Protein AF-A0A8D8B3T4-F1 (afdb_monomer_lite)

Foldseek 3Di:
DDDDDDDPVDDDPLVPDPPNDVCPDPVNVVVVVVVVVCVVVVPPPDDDALVRLVVQLVVDPDPVSNVVSLVVLLVVLVVLVVDPDRPCLLRSLVNLVVC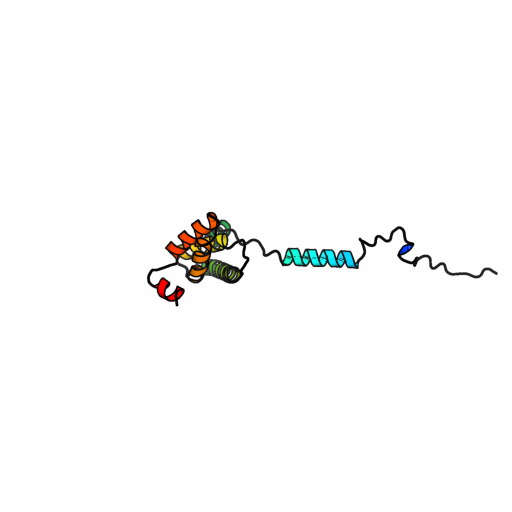VVVVDDRLVCLVSLCVLCVDPDPSSVVSSVVSCVRRDDPVCVVVVVD

Secondary structure (DSSP, 8-state):
--------TT---GGG-TT--GGG-HHHHHHHHHHHHHHHHHSPPPP--HHHHHHHHHH-SSHHHHHHHHHHHHHHHHHHHT-TT-TTHHHHHHHHHHHHHTT---GGGHHHHHHHHHSSSHHHHHHHHHHHHHH--TTTHHHH--

InterPro domains:
  IPR002553 Clathrin/coatomer adaptor, adaptin-like, N-terminal [PF01602] (66-145)
  IPR011989 Armadillo-like helical [G3DSA:1.25.10.10] (33-146)
  IPR016024 Armadillo-type fold [SSF48371] (50-142)
  IPR050840 Adaptor Complexes Large Subunit [PTHR22780] (51-146)

Radius of gyration: 28.3 Å; chains: 1; bounding box: 46×102×41 Å

Structure (mmCIF, N/CA/C/O backbone):
data_AF-A0A8D8B3T4-F1
#
_entry.id   AF-A0A8D8B3T4-F1
#
loop_
_atom_site.group_PDB
_atom_site.id
_atom_site.type_symbol
_atom_site.label_atom_id
_atom_site.label_alt_id
_atom_site.label_comp_id
_atom_site.label_asym_id
_atom_site.label_entity_id
_atom_site.label_seq_id
_atom_site.pdbx_PDB_ins_code
_atom_site.Cartn_x
_atom_site.Cartn_y
_atom_site.Cartn_z
_atom_site.occupancy
_atom_site.B_iso_or_equiv
_atom_site.auth_seq_id
_atom_site.auth_comp_id
_atom_site.auth_asym_id
_atom_site.auth_atom_id
_atom_site.pdbx_PDB_model_num
ATOM 1 N N . MET A 1 1 ? 30.895 82.781 -5.029 1.00 38.41 1 MET A N 1
ATOM 2 C CA . MET A 1 1 ? 29.544 82.211 -5.213 1.00 38.41 1 MET A CA 1
ATOM 3 C C . MET A 1 1 ? 29.731 80.740 -5.565 1.00 38.41 1 MET A C 1
ATOM 5 O O . MET A 1 1 ? 30.117 80.453 -6.688 1.00 38.41 1 MET A O 1
ATOM 9 N N . TYR A 1 2 ? 29.622 79.828 -4.596 1.00 33.50 2 TYR A N 1
ATOM 10 C CA . TYR A 1 2 ? 29.752 78.387 -4.857 1.00 33.50 2 TYR A CA 1
ATOM 11 C C . TYR A 1 2 ? 28.461 77.865 -5.504 1.00 33.50 2 TYR A C 1
ATOM 13 O O . TYR A 1 2 ? 27.396 78.113 -4.935 1.00 33.50 2 TYR A O 1
ATOM 21 N N . PRO A 1 3 ? 28.505 77.130 -6.627 1.00 45.31 3 PRO A N 1
ATOM 22 C CA . PRO A 1 3 ? 27.375 76.318 -7.036 1.00 45.31 3 PRO A CA 1
ATOM 23 C C . PRO A 1 3 ? 27.395 75.013 -6.233 1.00 45.31 3 PRO A C 1
ATOM 25 O O . PRO A 1 3 ? 28.330 74.218 -6.332 1.00 45.31 3 PRO A O 1
ATOM 28 N N . TYR A 1 4 ? 26.360 74.824 -5.419 1.00 42.12 4 TYR A N 1
ATOM 29 C CA . TYR A 1 4 ? 26.009 73.553 -4.799 1.00 42.12 4 TYR A CA 1
ATOM 30 C C . TYR A 1 4 ? 25.656 72.551 -5.907 1.00 42.12 4 TYR A C 1
ATOM 32 O O . TYR A 1 4 ? 24.569 72.619 -6.470 1.00 42.12 4 TYR A O 1
ATOM 40 N N . TYR A 1 5 ? 26.572 71.640 -6.235 1.00 45.91 5 TYR A N 1
ATOM 41 C CA . TYR A 1 5 ? 26.205 70.385 -6.886 1.00 45.91 5 TYR A CA 1
ATOM 42 C C . TYR A 1 5 ? 25.956 69.364 -5.781 1.00 45.91 5 TYR A C 1
ATOM 44 O O . TYR A 1 5 ? 26.870 69.001 -5.038 1.00 45.91 5 TYR A O 1
ATOM 52 N N . GLU A 1 6 ? 24.694 68.965 -5.641 1.00 41.75 6 GLU A N 1
ATOM 53 C CA . GLU A 1 6 ? 24.282 67.856 -4.793 1.00 41.75 6 GLU A CA 1
ATOM 54 C C . GLU A 1 6 ? 25.064 66.604 -5.174 1.00 41.75 6 GLU A C 1
ATOM 56 O O . GLU A 1 6 ? 25.170 66.215 -6.338 1.00 41.75 6 GLU A O 1
ATOM 61 N N . ALA A 1 7 ? 25.655 65.989 -4.162 1.00 45.44 7 ALA A N 1
ATOM 62 C CA . ALA A 1 7 ? 26.444 64.799 -4.331 1.00 45.44 7 ALA A CA 1
ATOM 63 C C . ALA A 1 7 ? 25.517 63.575 -4.324 1.00 45.44 7 ALA A C 1
ATOM 65 O O . ALA A 1 7 ? 25.279 62.975 -3.276 1.00 45.44 7 ALA A O 1
ATOM 66 N N . GLU A 1 8 ? 25.004 63.185 -5.494 1.00 48.06 8 GLU A N 1
ATOM 67 C CA . GLU A 1 8 ? 24.402 61.861 -5.700 1.00 48.06 8 GLU A CA 1
ATOM 68 C C . GLU A 1 8 ? 25.502 60.779 -5.668 1.00 48.06 8 GLU A C 1
ATOM 70 O O . GLU A 1 8 ? 25.887 60.184 -6.671 1.00 48.06 8 GLU A O 1
ATOM 75 N N . TRP A 1 9 ? 26.046 60.501 -4.483 1.00 48.94 9 TRP A N 1
ATOM 76 C CA . TRP A 1 9 ? 27.088 59.489 -4.250 1.00 48.94 9 TRP A CA 1
ATOM 77 C C . TRP A 1 9 ? 26.593 58.035 -4.331 1.00 48.94 9 TRP A C 1
ATOM 79 O O . TRP A 1 9 ? 27.209 57.147 -3.745 1.00 48.94 9 TRP A O 1
ATOM 89 N N . SER A 1 10 ? 25.464 57.730 -4.974 1.00 52.50 10 SER A N 1
ATOM 90 C CA . SER A 1 10 ? 24.796 56.440 -4.721 1.00 52.50 10 SER A CA 1
ATOM 91 C C . SER A 1 10 ? 24.414 55.592 -5.924 1.00 52.50 10 SER A C 1
ATOM 93 O O . SER A 1 10 ? 23.798 54.550 -5.716 1.00 52.50 10 SER A O 1
ATOM 95 N N . ILE A 1 11 ? 24.828 55.922 -7.151 1.00 57.53 11 ILE A N 1
ATOM 96 C CA . ILE A 1 11 ? 24.551 55.038 -8.296 1.00 57.53 11 ILE A CA 1
ATOM 97 C C . ILE A 1 11 ? 25.750 54.970 -9.253 1.00 57.53 11 ILE A C 1
ATOM 99 O O . ILE A 1 11 ? 25.704 55.452 -10.380 1.00 57.53 11 ILE A O 1
ATOM 103 N N . LEU A 1 12 ? 26.855 54.356 -8.812 1.00 55.47 12 LEU A N 1
ATOM 104 C CA . LEU A 1 12 ? 27.871 53.882 -9.760 1.00 55.47 12 LEU A CA 1
ATOM 105 C C . LEU A 1 12 ? 27.265 52.741 -10.601 1.00 55.47 12 LEU A C 1
ATOM 107 O O . LEU A 1 12 ? 26.637 51.852 -10.014 1.00 55.47 12 LEU A O 1
ATOM 111 N N . PRO A 1 13 ? 27.454 52.723 -11.937 1.00 57.25 13 PRO A N 1
ATOM 112 C CA . PRO A 1 13 ? 26.990 51.623 -12.773 1.00 57.25 13 PRO A CA 1
ATOM 113 C C . PRO A 1 13 ? 27.581 50.292 -12.272 1.00 57.25 13 PRO A C 1
ATOM 115 O O . PRO A 1 13 ? 28.735 50.266 -11.823 1.00 57.25 13 PRO A O 1
ATOM 118 N N . PRO A 1 14 ? 26.798 49.198 -12.298 1.00 57.19 14 PRO A N 1
ATOM 119 C CA . PRO A 1 14 ? 27.091 47.955 -11.580 1.00 57.19 14 PRO A CA 1
ATOM 120 C C . PRO A 1 14 ? 28.476 47.365 -11.883 1.00 57.19 14 PRO A C 1
ATOM 122 O O . PRO A 1 14 ? 29.103 46.808 -10.983 1.00 57.19 14 PRO A O 1
ATOM 125 N N . GLU A 1 15 ? 29.005 47.573 -13.092 1.00 55.62 15 GLU A N 1
ATOM 126 C CA . GLU A 1 15 ? 30.354 47.141 -13.501 1.00 55.62 15 GLU A CA 1
ATOM 127 C C . GLU A 1 15 ? 31.510 47.800 -12.722 1.00 55.62 15 GLU A C 1
ATOM 129 O O . GLU A 1 15 ? 32.584 47.214 -12.602 1.00 55.62 15 GLU A O 1
ATOM 134 N N . HIS A 1 16 ? 31.324 49.010 -12.186 1.00 56.94 16 HIS A N 1
ATOM 135 C CA . HIS A 1 16 ? 32.385 49.774 -11.509 1.00 56.94 16 HIS A CA 1
ATOM 136 C C . HIS A 1 16 ? 32.335 49.649 -9.979 1.00 56.94 16 HIS A C 1
ATOM 138 O O . HIS A 1 16 ? 33.191 50.182 -9.267 1.00 56.94 16 HIS A O 1
ATOM 144 N N . ASN A 1 17 ? 31.345 48.933 -9.447 1.00 61.34 17 ASN A N 1
ATOM 145 C CA . ASN A 1 17 ? 31.179 48.742 -8.017 1.00 61.34 17 ASN A CA 1
ATOM 146 C C . ASN A 1 17 ? 31.904 47.461 -7.572 1.00 61.34 17 ASN A C 1
ATOM 148 O O . ASN A 1 17 ? 31.400 46.363 -7.763 1.00 61.34 17 ASN A O 1
ATOM 152 N N . ARG A 1 18 ? 33.067 47.576 -6.909 1.00 56.88 18 ARG A N 1
ATOM 153 C CA . ARG A 1 18 ? 33.830 46.412 -6.384 1.00 56.88 18 ARG A CA 1
ATOM 154 C C . ARG A 1 18 ? 33.040 45.520 -5.413 1.00 56.88 18 ARG A C 1
ATOM 156 O O . ARG A 1 18 ? 33.468 44.403 -5.144 1.00 56.88 18 ARG A O 1
ATOM 163 N N . ARG A 1 19 ? 31.926 46.010 -4.850 1.00 56.69 19 ARG A N 1
ATOM 164 C CA . ARG A 1 19 ? 31.012 45.222 -4.003 1.00 56.69 19 ARG A CA 1
ATOM 165 C C . ARG A 1 19 ? 29.942 44.473 -4.807 1.00 56.69 19 ARG A C 1
ATOM 167 O O . ARG A 1 19 ? 29.277 43.603 -4.251 1.00 56.69 19 ARG A O 1
ATOM 174 N N . TYR A 1 20 ? 29.759 44.802 -6.085 1.00 59.94 20 TYR A N 1
ATOM 175 C CA . TYR A 1 20 ? 28.843 44.107 -6.980 1.00 59.94 20 TYR A CA 1
ATOM 176 C C . TYR A 1 20 ? 29.424 42.734 -7.319 1.00 59.94 20 TYR A C 1
ATOM 178 O O . TYR A 1 20 ? 30.410 42.606 -8.037 1.00 59.94 20 TYR A O 1
ATOM 186 N N . SER A 1 21 ? 28.821 41.697 -6.743 1.00 60.41 21 SER A N 1
ATOM 187 C CA . SER A 1 21 ? 29.136 40.302 -7.038 1.00 60.41 21 SER A CA 1
ATOM 188 C C . SER A 1 21 ? 28.020 39.746 -7.928 1.00 60.41 21 SER A C 1
ATOM 190 O O . SER A 1 21 ? 26.924 39.516 -7.413 1.00 60.41 21 SER A O 1
ATOM 192 N N . PRO A 1 22 ? 28.254 39.503 -9.233 1.00 63.19 22 PRO A N 1
ATOM 193 C CA . PRO A 1 22 ? 27.214 39.056 -10.171 1.00 63.19 22 PRO A CA 1
ATOM 194 C C . PRO A 1 22 ? 26.507 37.762 -9.738 1.00 63.19 22 PRO A C 1
ATOM 196 O O . PRO A 1 22 ? 25.336 37.548 -10.040 1.00 63.19 22 PRO A O 1
ATOM 199 N N . GLY A 1 23 ? 27.209 36.905 -8.988 1.00 64.06 23 GLY A N 1
ATOM 200 C CA . GLY A 1 23 ? 26.667 35.655 -8.454 1.00 64.06 23 GLY A CA 1
ATOM 201 C C . GLY A 1 23 ? 25.726 35.824 -7.257 1.00 64.06 23 GLY A C 1
ATOM 202 O O . GLY A 1 23 ? 24.874 34.967 -7.048 1.00 64.06 23 GLY A O 1
ATOM 203 N N . LEU A 1 24 ? 25.819 36.929 -6.508 1.00 65.06 24 LEU A N 1
ATOM 204 C CA . LEU A 1 24 ? 25.084 37.159 -5.256 1.00 65.06 24 LEU A CA 1
ATOM 205 C C . LEU A 1 24 ? 23.996 38.236 -5.414 1.00 65.06 24 LEU A C 1
ATOM 207 O O . LEU A 1 24 ? 23.767 39.054 -4.524 1.00 65.06 24 LEU A O 1
ATOM 211 N N . THR A 1 25 ? 23.344 38.280 -6.575 1.00 79.25 25 THR A N 1
ATOM 212 C CA . THR A 1 25 ? 22.214 39.187 -6.808 1.00 79.25 25 THR A CA 1
ATOM 213 C C . THR A 1 25 ? 20.943 38.660 -6.135 1.00 79.25 25 THR A C 1
ATOM 215 O O . THR A 1 25 ? 20.763 37.455 -5.949 1.00 79.25 25 THR A O 1
ATOM 218 N N . ILE A 1 26 ? 20.014 39.564 -5.801 1.00 76.38 26 ILE A N 1
ATOM 219 C CA . ILE A 1 26 ? 18.717 39.217 -5.190 1.00 76.38 26 ILE A CA 1
ATOM 220 C C . ILE A 1 26 ? 17.924 38.207 -6.033 1.00 76.38 26 ILE A C 1
ATOM 222 O O . ILE A 1 26 ? 17.205 37.377 -5.479 1.00 76.38 26 ILE A O 1
ATOM 226 N N . ASN A 1 27 ? 18.067 38.255 -7.358 1.00 78.19 27 ASN A N 1
ATOM 227 C CA . ASN A 1 27 ? 17.369 37.356 -8.272 1.00 78.19 27 ASN A CA 1
ATOM 228 C C . ASN A 1 27 ? 17.940 35.935 -8.205 1.00 78.19 27 ASN A C 1
ATOM 230 O O . ASN A 1 27 ? 17.168 34.989 -8.082 1.00 78.19 27 ASN A O 1
ATOM 234 N N . ASN A 1 28 ? 19.268 35.791 -8.165 1.00 78.56 28 ASN A N 1
ATOM 235 C CA . ASN A 1 28 ? 19.919 34.488 -8.007 1.00 78.56 28 ASN A CA 1
ATOM 236 C C . ASN A 1 28 ? 19.606 33.870 -6.638 1.00 78.56 28 ASN A C 1
ATOM 238 O O . ASN A 1 28 ? 19.330 32.680 -6.550 1.00 78.56 28 ASN A O 1
ATOM 242 N N . ILE A 1 29 ? 19.579 34.677 -5.570 1.00 80.31 29 ILE A N 1
ATOM 243 C CA . ILE A 1 29 ? 19.199 34.204 -4.229 1.00 80.31 29 ILE A CA 1
ATOM 244 C C . ILE A 1 29 ? 17.748 33.710 -4.220 1.00 80.31 29 ILE A C 1
ATOM 246 O O . ILE A 1 29 ? 17.478 32.620 -3.723 1.00 80.31 29 ILE A O 1
ATOM 250 N N . LYS A 1 30 ? 16.812 34.471 -4.802 1.00 81.44 30 LYS A N 1
ATOM 251 C CA . LYS A 1 30 ? 15.410 34.044 -4.941 1.00 81.44 30 LYS A CA 1
ATOM 252 C C . LYS A 1 30 ? 15.281 32.765 -5.766 1.00 81.44 30 LYS A C 1
ATOM 254 O O . LYS A 1 30 ? 14.489 31.903 -5.405 1.00 81.44 30 LYS A O 1
ATOM 259 N N . GLN A 1 31 ? 16.063 32.628 -6.834 1.00 81.50 31 GLN A N 1
ATOM 260 C CA . GLN A 1 31 ? 16.064 31.432 -7.667 1.00 81.50 31 GLN A CA 1
ATOM 261 C C . GLN A 1 31 ? 16.577 30.209 -6.900 1.00 81.50 31 GLN A C 1
ATOM 263 O O . GLN A 1 31 ? 15.888 29.198 -6.874 1.00 81.50 31 GLN A O 1
ATOM 268 N N . VAL A 1 32 ? 17.714 30.313 -6.205 1.00 81.94 32 VAL A N 1
ATOM 269 C CA . VAL A 1 32 ? 18.262 29.219 -5.384 1.00 81.94 32 VAL A CA 1
ATOM 270 C C . VAL A 1 32 ? 17.306 28.848 -4.251 1.00 81.94 32 VAL A C 1
ATOM 272 O O . VAL A 1 32 ? 17.126 27.668 -3.960 1.00 81.94 32 VAL A O 1
ATOM 275 N N . ILE A 1 33 ? 16.657 29.830 -3.618 1.00 81.38 33 ILE A N 1
ATOM 276 C CA . ILE A 1 33 ? 15.636 29.578 -2.594 1.00 81.38 33 ILE A CA 1
ATOM 277 C C . ILE A 1 33 ? 14.441 28.844 -3.204 1.00 81.38 33 ILE A C 1
ATOM 279 O O . ILE A 1 33 ? 14.025 27.836 -2.645 1.00 81.38 33 ILE A O 1
ATOM 283 N N . ASN A 1 34 ? 13.926 29.289 -4.352 1.00 80.38 34 ASN A N 1
ATOM 284 C CA . ASN A 1 34 ? 12.819 28.619 -5.031 1.00 80.38 34 ASN A CA 1
ATOM 285 C C . ASN A 1 34 ? 13.204 27.200 -5.463 1.00 80.38 34 ASN A C 1
ATOM 287 O O . ASN A 1 34 ? 12.459 26.274 -5.185 1.00 80.38 34 ASN A O 1
ATOM 291 N N . GLU A 1 35 ? 14.387 26.990 -6.039 1.00 77.12 35 GLU A N 1
ATOM 292 C CA . GLU A 1 35 ? 14.902 25.657 -6.377 1.00 77.12 35 GLU A CA 1
ATOM 293 C C . GLU A 1 35 ? 15.078 24.779 -5.128 1.00 77.12 35 GLU A C 1
ATOM 295 O O . GLU A 1 35 ? 14.770 23.589 -5.155 1.00 77.12 35 GLU A O 1
ATOM 300 N N . THR A 1 36 ? 15.516 25.345 -4.002 1.00 72.12 36 THR A N 1
ATOM 301 C CA . THR A 1 36 ? 15.654 24.624 -2.723 1.00 72.12 36 THR A CA 1
ATOM 302 C C . THR A 1 36 ? 14.294 24.286 -2.105 1.00 72.12 36 THR A C 1
ATOM 304 O O . THR A 1 36 ? 14.128 23.231 -1.491 1.00 72.12 36 THR A O 1
ATOM 307 N N . ILE A 1 37 ? 13.308 25.169 -2.253 1.00 72.38 37 ILE A N 1
ATOM 308 C CA . ILE A 1 37 ? 11.928 24.957 -1.815 1.00 72.38 37 ILE A CA 1
ATOM 309 C C . ILE A 1 37 ? 11.283 23.880 -2.683 1.00 72.38 37 ILE A C 1
ATOM 311 O O . ILE A 1 37 ? 10.794 22.899 -2.136 1.00 72.38 37 ILE A O 1
ATOM 315 N N . GLU A 1 38 ? 11.364 23.997 -4.007 1.00 68.00 38 GLU A N 1
ATOM 316 C CA . GLU A 1 38 ? 10.887 22.986 -4.949 1.00 68.00 38 GLU A CA 1
ATOM 317 C C . GLU A 1 38 ? 11.556 21.642 -4.668 1.00 68.00 38 GLU A C 1
ATOM 319 O O . GLU A 1 38 ? 10.874 20.656 -4.444 1.00 68.00 38 GLU A O 1
ATOM 324 N N . THR A 1 39 ? 12.880 21.569 -4.546 1.00 63.53 39 THR A N 1
ATOM 325 C CA . THR A 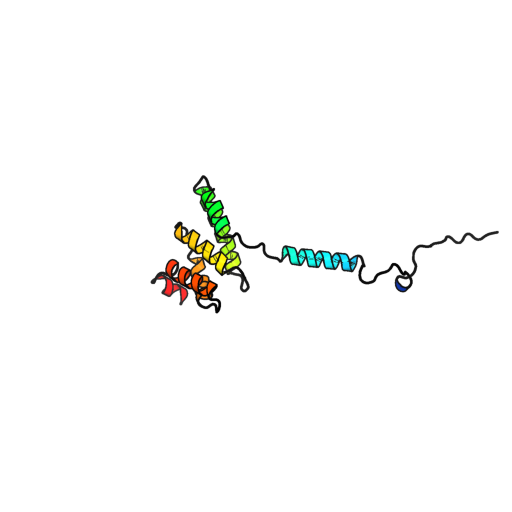1 39 ? 13.558 20.292 -4.261 1.00 63.53 39 THR A CA 1
ATOM 326 C C . THR A 1 39 ? 13.184 19.688 -2.907 1.00 63.53 39 THR A C 1
ATOM 328 O O . THR A 1 39 ? 13.057 18.467 -2.822 1.00 63.53 39 THR A O 1
ATOM 331 N N . ASN A 1 40 ? 12.956 20.485 -1.857 1.00 62.50 40 ASN A N 1
ATOM 332 C CA . ASN A 1 40 ? 12.511 19.960 -0.560 1.00 62.50 40 ASN A CA 1
ATOM 333 C C . ASN A 1 40 ? 11.016 19.605 -0.526 1.00 62.50 40 ASN A C 1
ATOM 335 O O . ASN A 1 40 ? 10.656 18.629 0.130 1.00 62.50 40 ASN A O 1
ATOM 339 N N . ILE A 1 41 ? 10.157 20.337 -1.242 1.00 61.16 41 ILE A N 1
ATOM 340 C CA . ILE A 1 41 ? 8.722 20.041 -1.385 1.00 61.16 41 ILE A CA 1
ATOM 341 C C . ILE A 1 41 ? 8.511 18.820 -2.297 1.00 61.16 41 ILE A C 1
ATOM 343 O O . ILE A 1 41 ? 7.687 17.956 -1.999 1.00 61.16 41 ILE A O 1
ATOM 347 N N . LEU A 1 42 ? 9.292 18.699 -3.376 1.00 59.06 42 LEU A N 1
ATOM 348 C CA . LEU A 1 42 ? 9.277 17.578 -4.324 1.00 59.06 42 LEU A CA 1
ATOM 349 C C . LEU A 1 42 ? 9.928 16.315 -3.751 1.00 59.06 42 LEU A C 1
ATOM 351 O O . LEU A 1 42 ? 9.695 15.211 -4.258 1.00 59.06 42 LEU A O 1
ATOM 355 N N . ARG A 1 43 ? 10.727 16.431 -2.682 1.00 56.59 43 ARG A N 1
ATOM 356 C CA . ARG A 1 43 ? 11.265 15.270 -1.975 1.00 56.59 43 ARG A CA 1
ATOM 357 C C . ARG A 1 43 ? 10.130 14.607 -1.207 1.00 56.59 43 ARG A C 1
ATOM 359 O O . ARG A 1 43 ? 9.882 14.917 -0.045 1.00 56.59 43 ARG A O 1
ATOM 366 N N . LYS A 1 44 ? 9.448 13.666 -1.870 1.00 58.69 44 LYS A N 1
ATOM 367 C CA . LYS A 1 44 ? 8.347 12.902 -1.271 1.00 58.69 44 LYS A CA 1
ATOM 368 C C . LYS A 1 44 ? 8.764 12.419 0.119 1.00 58.69 44 LYS A C 1
ATOM 370 O O . LYS A 1 44 ? 9.810 11.761 0.230 1.00 58.69 44 LYS A O 1
ATOM 375 N N . PRO A 1 45 ? 7.992 12.752 1.169 1.00 66.31 45 PRO A N 1
ATOM 376 C CA . PRO A 1 45 ? 8.356 12.401 2.528 1.00 66.31 45 PRO A CA 1
ATOM 377 C C . PRO A 1 45 ? 8.553 10.894 2.598 1.00 66.31 45 PRO A C 1
ATOM 379 O O . PRO A 1 45 ? 7.786 10.119 2.018 1.00 66.31 45 PRO A O 1
ATOM 382 N N . SER A 1 46 ? 9.632 10.478 3.262 1.00 74.38 46 SER A N 1
ATOM 383 C CA . SER A 1 46 ? 9.976 9.066 3.325 1.00 74.38 46 SER A CA 1
ATOM 384 C C . SER A 1 46 ? 8.791 8.292 3.906 1.00 74.38 46 SER A C 1
ATOM 386 O O . SER A 1 46 ? 8.338 8.646 4.998 1.00 74.38 46 SER A O 1
ATOM 388 N N . PRO A 1 47 ? 8.303 7.240 3.232 1.00 80.44 47 PRO A N 1
ATOM 389 C CA . PRO A 1 47 ? 7.140 6.518 3.702 1.00 80.44 47 PRO A CA 1
ATOM 390 C C . PRO A 1 47 ? 7.394 5.946 5.086 1.00 80.44 47 PRO A C 1
ATOM 392 O O . PRO A 1 47 ? 8.474 5.386 5.350 1.00 80.44 47 PRO A O 1
ATOM 395 N N . THR A 1 48 ? 6.355 6.034 5.918 1.00 87.56 48 THR A N 1
ATOM 396 C CA . THR A 1 48 ? 6.264 5.430 7.244 1.00 87.56 48 THR A CA 1
ATOM 397 C C . THR A 1 48 ? 6.856 4.028 7.210 1.00 87.56 48 THR A C 1
ATOM 399 O O . THR A 1 48 ? 6.561 3.221 6.318 1.00 87.56 48 THR A O 1
ATOM 402 N N . ARG A 1 49 ? 7.764 3.744 8.146 1.00 93.81 49 ARG A N 1
ATOM 403 C CA . ARG A 1 49 ? 8.397 2.425 8.255 1.00 93.81 49 ARG A CA 1
ATOM 404 C C . ARG A 1 49 ? 7.359 1.419 8.748 1.00 93.81 49 ARG A C 1
ATOM 406 O O . ARG A 1 49 ? 6.529 1.764 9.578 1.00 93.81 49 ARG A O 1
ATOM 413 N N . LEU A 1 50 ? 7.467 0.159 8.326 1.00 94.50 50 LEU A N 1
ATOM 414 C CA . LEU A 1 50 ? 6.568 -0.912 8.781 1.00 94.50 50 LEU A CA 1
ATOM 415 C C . LEU A 1 50 ? 6.454 -0.974 10.315 1.00 94.50 50 LEU A C 1
ATOM 417 O O . LEU A 1 50 ? 5.360 -1.064 10.856 1.00 94.50 50 LEU A O 1
ATOM 421 N N . ARG A 1 51 ? 7.581 -0.839 11.024 1.00 95.75 51 ARG A N 1
ATOM 422 C CA . ARG A 1 51 ? 7.608 -0.813 12.494 1.00 95.75 51 ARG A CA 1
ATOM 423 C C . ARG A 1 51 ? 6.783 0.330 13.096 1.00 95.75 51 ARG A C 1
ATOM 425 O O . ARG A 1 51 ? 6.204 0.152 14.159 1.00 95.75 51 ARG A O 1
ATOM 432 N N . GLU A 1 52 ? 6.762 1.489 12.444 1.00 96.25 52 GLU A N 1
ATOM 433 C CA . GLU A 1 52 ? 5.965 2.639 12.882 1.00 96.25 52 GLU A CA 1
ATOM 434 C C . GLU A 1 52 ? 4.475 2.365 12.681 1.00 96.25 52 GLU A C 1
ATOM 436 O O . GLU A 1 52 ? 3.701 2.535 13.613 1.00 96.25 52 GLU A O 1
ATOM 441 N N . LEU A 1 53 ? 4.093 1.839 11.511 1.00 96.44 53 LEU A N 1
ATOM 442 C CA . LEU A 1 53 ? 2.714 1.438 11.234 1.00 96.44 53 LEU A CA 1
ATOM 443 C C . LEU A 1 53 ? 2.204 0.431 12.273 1.00 96.44 53 LEU A C 1
ATOM 445 O O . LEU A 1 53 ? 1.135 0.626 12.839 1.00 96.44 53 LEU A O 1
ATOM 449 N N . ILE A 1 54 ? 2.991 -0.609 12.569 1.00 97.31 54 ILE A N 1
ATOM 450 C CA . ILE A 1 54 ? 2.643 -1.614 13.585 1.00 97.31 54 ILE A CA 1
ATOM 451 C C . ILE A 1 54 ? 2.445 -0.955 14.953 1.00 97.31 54 ILE A C 1
ATOM 453 O O . ILE A 1 54 ? 1.504 -1.298 15.664 1.00 97.31 54 ILE A O 1
ATOM 457 N N . ARG A 1 55 ? 3.314 -0.008 15.333 1.00 97.50 55 ARG A N 1
ATOM 458 C CA . ARG A 1 55 ? 3.168 0.727 16.596 1.00 97.50 55 ARG A CA 1
ATOM 459 C C . ARG A 1 55 ? 1.895 1.567 16.623 1.00 97.50 55 ARG A C 1
ATOM 461 O O . ARG A 1 55 ? 1.193 1.515 17.623 1.00 97.50 55 ARG A O 1
ATOM 468 N N . ASN A 1 56 ? 1.574 2.270 15.541 1.00 96.50 56 ASN A N 1
ATOM 469 C CA . ASN A 1 56 ? 0.374 3.104 15.454 1.00 96.50 56 ASN A CA 1
ATOM 470 C C . ASN A 1 56 ? -0.911 2.267 15.503 1.00 96.50 56 ASN A C 1
ATOM 472 O O . ASN A 1 56 ? -1.835 2.603 16.237 1.00 96.50 56 ASN A O 1
ATOM 476 N N . ILE A 1 57 ? -0.942 1.138 14.789 1.00 96.75 57 ILE A N 1
ATOM 477 C CA . ILE A 1 57 ? -2.054 0.180 14.841 1.00 96.75 57 ILE A CA 1
ATOM 478 C C . ILE A 1 57 ? -2.211 -0.353 16.272 1.00 96.75 57 ILE A C 1
ATOM 480 O O . ILE A 1 57 ? -3.285 -0.245 16.848 1.00 96.75 57 ILE A O 1
ATOM 484 N N . ARG A 1 58 ? -1.127 -0.822 16.905 1.00 96.38 58 ARG A N 1
ATOM 485 C CA . ARG A 1 58 ? -1.159 -1.347 18.285 1.00 96.38 58 ARG A CA 1
ATOM 486 C C . ARG A 1 58 ? -1.477 -0.306 19.362 1.00 96.38 58 ARG A C 1
ATOM 488 O O . ARG A 1 58 ? -1.878 -0.688 20.454 1.00 96.38 58 ARG A O 1
ATOM 495 N N . ALA A 1 59 ? -1.254 0.977 19.090 1.00 97.19 59 ALA A N 1
ATOM 496 C CA . ALA A 1 59 ? -1.584 2.069 20.002 1.00 97.19 59 ALA A CA 1
ATOM 497 C C . ALA A 1 59 ? -3.064 2.487 19.922 1.00 97.19 59 ALA A C 1
ATOM 499 O O . ALA A 1 59 ? -3.523 3.241 20.782 1.00 97.19 59 ALA A O 1
ATOM 500 N N . SER A 1 60 ? -3.796 2.016 18.907 1.00 96.25 60 SER A N 1
ATOM 501 C CA . SER A 1 60 ? -5.215 2.322 18.719 1.00 96.25 60 SER A CA 1
ATOM 502 C C . SER A 1 60 ? -6.033 1.687 19.843 1.00 96.25 60 SER A C 1
ATOM 504 O O . SER A 1 60 ? -5.882 0.502 20.137 1.00 96.25 60 SER A O 1
ATOM 506 N N . ARG A 1 61 ? -6.894 2.471 20.497 1.00 95.44 61 ARG A N 1
ATOM 507 C CA . ARG A 1 61 ? -7.706 1.997 21.632 1.00 95.44 61 ARG A CA 1
ATOM 508 C C . ARG A 1 61 ? -9.039 1.422 21.184 1.00 95.44 61 ARG A C 1
ATOM 510 O O . ARG A 1 61 ? -9.659 0.656 21.916 1.00 95.44 61 ARG A O 1
ATOM 517 N N . THR A 1 62 ? -9.487 1.811 19.994 1.00 97.25 62 THR A N 1
ATOM 518 C CA . THR A 1 62 ? -10.754 1.371 19.418 1.00 97.25 62 THR A CA 1
ATOM 519 C C . THR A 1 62 ? -10.549 0.773 18.032 1.00 97.25 62 THR A C 1
ATOM 521 O O . THR A 1 62 ? -9.648 1.163 17.288 1.00 97.25 62 THR A O 1
ATOM 524 N N . ALA A 1 63 ? -11.450 -0.129 17.639 1.00 93.88 63 ALA A N 1
ATOM 525 C CA . ALA A 1 63 ? -11.466 -0.676 16.284 1.00 93.88 63 ALA A CA 1
ATOM 526 C C . ALA A 1 63 ? -11.676 0.412 15.211 1.00 93.88 63 ALA A C 1
ATOM 528 O O . ALA A 1 63 ? -11.236 0.256 14.075 1.00 93.88 63 ALA A O 1
ATOM 529 N N . ALA A 1 64 ? -12.344 1.520 15.552 1.00 96.50 64 ALA A N 1
ATOM 530 C CA . ALA A 1 64 ? -12.542 2.643 14.638 1.00 96.50 64 ALA A CA 1
ATOM 531 C C . ALA A 1 64 ? -11.230 3.399 14.369 1.00 96.50 64 ALA A C 1
ATOM 533 O O . ALA A 1 64 ? -10.927 3.699 13.214 1.00 96.50 64 ALA A O 1
ATOM 534 N N . GLU A 1 65 ? -10.435 3.655 15.410 1.00 96.50 65 GLU A N 1
ATOM 535 C CA . GLU A 1 65 ? -9.104 4.264 15.283 1.00 96.50 65 GLU A CA 1
ATOM 536 C C . GLU A 1 65 ? -8.163 3.379 14.464 1.00 96.50 65 GLU A C 1
ATOM 538 O O . GLU A 1 65 ? -7.525 3.859 13.527 1.00 96.50 65 GLU A O 1
ATOM 543 N N . GLU A 1 66 ? -8.141 2.074 14.751 1.00 97.06 66 GLU A N 1
ATOM 544 C CA . GLU A 1 66 ? -7.313 1.116 14.016 1.00 97.06 66 GLU A CA 1
ATOM 545 C C . GLU A 1 66 ? -7.651 1.134 12.517 1.00 97.06 66 GLU A C 1
ATOM 547 O O . GLU A 1 66 ? -6.772 1.292 11.664 1.00 97.06 66 GLU A O 1
ATOM 552 N N . ARG A 1 67 ? -8.951 1.068 12.193 1.00 97.12 67 ARG A N 1
ATOM 553 C CA . ARG A 1 67 ? -9.453 1.164 10.817 1.00 97.12 67 ARG A CA 1
ATOM 554 C C . ARG A 1 67 ? -9.067 2.482 10.157 1.00 97.12 67 ARG A C 1
ATOM 556 O O . ARG A 1 67 ? -8.732 2.481 8.975 1.00 97.12 67 ARG A O 1
ATOM 563 N N . ALA A 1 68 ? -9.097 3.601 10.881 1.00 97.19 68 ALA A N 1
A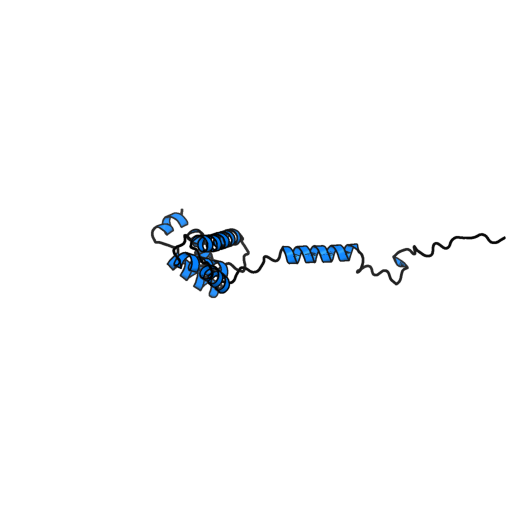TOM 564 C CA . ALA A 1 68 ? -8.702 4.901 10.343 1.00 97.19 68 ALA A CA 1
ATOM 565 C C . ALA A 1 68 ? -7.210 4.937 9.971 1.00 97.19 68 ALA A C 1
ATOM 567 O O . ALA A 1 68 ? -6.862 5.403 8.880 1.00 97.19 68 ALA A O 1
ATOM 568 N N . VAL A 1 69 ? -6.337 4.383 10.821 1.00 97.00 69 VAL A N 1
ATOM 569 C CA . VAL A 1 69 ? -4.896 4.254 10.541 1.00 97.00 69 VAL A CA 1
ATOM 570 C C . VAL A 1 69 ? -4.664 3.366 9.318 1.00 97.00 69 VAL A C 1
ATOM 572 O O . VAL A 1 69 ? -3.965 3.770 8.386 1.00 97.00 69 VAL A O 1
ATOM 575 N N . VAL A 1 70 ? -5.298 2.190 9.276 1.00 97.12 70 VAL A N 1
ATOM 576 C CA . VAL A 1 70 ? -5.193 1.249 8.150 1.00 97.12 70 VAL A CA 1
ATOM 577 C C . VAL A 1 70 ? -5.682 1.882 6.847 1.00 97.12 70 VAL A C 1
ATOM 579 O O . VAL A 1 70 ? -4.991 1.810 5.833 1.00 97.12 70 VAL A O 1
ATOM 582 N N . ASN A 1 71 ? -6.836 2.551 6.858 1.00 96.50 71 ASN A N 1
ATOM 583 C CA . ASN A 1 71 ? -7.407 3.185 5.668 1.00 96.50 71 ASN A CA 1
ATOM 584 C C . ASN A 1 71 ? -6.521 4.310 5.128 1.00 96.50 71 ASN A C 1
ATOM 586 O O . ASN A 1 71 ? -6.335 4.411 3.912 1.00 96.50 71 ASN A O 1
ATOM 590 N N . THR A 1 72 ? -5.956 5.121 6.023 1.00 95.62 72 THR A N 1
ATOM 591 C CA . THR A 1 72 ? -5.029 6.202 5.665 1.00 95.62 72 THR A CA 1
ATOM 592 C C . THR A 1 72 ? -3.775 5.636 5.008 1.00 95.62 72 THR A C 1
ATOM 594 O O . THR A 1 72 ? -3.382 6.071 3.924 1.00 95.62 72 THR A O 1
ATOM 597 N N . GLU A 1 73 ? -3.182 4.604 5.609 1.00 95.88 73 GLU A N 1
ATOM 598 C CA . GLU A 1 73 ? -1.983 3.967 5.072 1.00 95.88 73 GLU A CA 1
ATOM 599 C C . GLU A 1 73 ? -2.264 3.260 3.734 1.00 95.88 73 GLU A C 1
ATOM 601 O O . GLU A 1 73 ? -1.504 3.408 2.780 1.00 95.88 73 GLU A O 1
ATOM 606 N N . CYS A 1 74 ? -3.393 2.559 3.605 1.00 95.69 74 CYS A N 1
ATOM 607 C CA . CYS A 1 74 ? -3.819 1.948 2.344 1.00 95.69 74 CYS A CA 1
ATOM 608 C C . CYS A 1 74 ? -4.052 2.987 1.241 1.00 95.69 74 CYS A C 1
ATOM 610 O O . CYS A 1 74 ? -3.694 2.748 0.087 1.00 95.69 74 CYS A O 1
ATOM 612 N N . ALA A 1 75 ? -4.640 4.144 1.560 1.00 94.88 75 ALA A N 1
ATOM 613 C CA . ALA A 1 75 ? -4.795 5.238 0.603 1.00 94.88 75 ALA A CA 1
ATOM 614 C C . ALA A 1 75 ? -3.433 5.749 0.107 1.00 94.88 75 ALA A C 1
ATOM 616 O O . ALA A 1 75 ? -3.242 5.888 -1.102 1.00 94.88 75 ALA A O 1
ATOM 617 N N . TYR A 1 76 ? -2.474 5.927 1.017 1.00 93.31 76 TYR A N 1
ATOM 618 C CA . TYR A 1 76 ? -1.107 6.319 0.681 1.00 93.31 76 TYR A CA 1
ATOM 619 C C . TYR A 1 76 ? -0.372 5.263 -0.166 1.00 93.31 76 TYR A C 1
ATOM 621 O O . TYR A 1 76 ? 0.313 5.588 -1.137 1.00 93.31 76 TYR A O 1
ATOM 629 N N . ILE A 1 77 ? -0.520 3.976 0.157 1.00 94.62 77 ILE A N 1
ATOM 630 C CA . ILE A 1 77 ? 0.088 2.897 -0.634 1.00 94.62 77 ILE A CA 1
ATOM 631 C C . ILE A 1 77 ? -0.510 2.881 -2.046 1.00 94.62 77 ILE A C 1
ATOM 633 O O . ILE A 1 77 ? 0.238 2.791 -3.017 1.00 94.62 77 ILE A O 1
ATOM 637 N N . ARG A 1 78 ? -1.836 3.036 -2.180 1.00 93.56 78 ARG A N 1
ATOM 638 C CA . ARG A 1 78 ? -2.514 3.099 -3.486 1.00 93.56 78 ARG A CA 1
ATOM 639 C C . ARG A 1 78 ? -2.018 4.246 -4.356 1.00 93.56 78 ARG A C 1
ATOM 641 O O . ARG A 1 78 ? -1.788 4.024 -5.541 1.00 93.56 78 ARG A O 1
ATOM 648 N N . SER A 1 79 ? -1.858 5.451 -3.802 1.00 90.88 79 SER A N 1
ATOM 649 C CA . SER A 1 79 ? -1.315 6.575 -4.574 1.00 90.88 79 SER A CA 1
ATOM 650 C C . SER A 1 79 ? 0.116 6.284 -5.013 1.00 90.88 79 SER A C 1
ATOM 652 O O . SER A 1 79 ? 0.439 6.446 -6.183 1.00 90.88 79 SER A O 1
ATOM 654 N N . THR A 1 80 ? 0.929 5.734 -4.112 1.00 90.56 80 THR A N 1
ATOM 655 C CA . THR A 1 80 ? 2.330 5.421 -4.391 1.00 90.56 80 THR A CA 1
ATOM 656 C C . THR A 1 80 ? 2.507 4.312 -5.437 1.00 90.56 80 THR A C 1
ATOM 658 O O . THR A 1 80 ? 3.442 4.353 -6.229 1.00 90.56 80 THR A O 1
ATOM 661 N N . PHE A 1 81 ? 1.623 3.312 -5.469 1.00 90.31 81 PHE A N 1
ATOM 662 C CA . PHE A 1 81 ? 1.668 2.223 -6.454 1.00 90.31 81 PHE A CA 1
ATOM 663 C C . PHE A 1 81 ? 1.314 2.670 -7.875 1.00 90.31 81 PHE A C 1
ATOM 665 O O . PHE A 1 81 ? 1.756 2.048 -8.835 1.00 90.31 81 PHE A O 1
ATOM 672 N N . ARG A 1 82 ? 0.570 3.771 -8.027 1.00 87.75 82 ARG A N 1
ATOM 673 C CA . ARG A 1 82 ? 0.302 4.374 -9.342 1.00 87.75 82 ARG A CA 1
ATOM 674 C C . ARG A 1 82 ? 1.533 5.063 -9.932 1.00 87.75 82 ARG A C 1
ATOM 676 O O . ARG A 1 82 ? 1.547 5.363 -11.119 1.00 87.75 82 ARG A O 1
ATOM 683 N N . GLU A 1 83 ? 2.556 5.316 -9.120 1.00 86.38 83 GLU A N 1
ATOM 684 C CA . GLU A 1 83 ? 3.774 5.992 -9.546 1.00 86.38 83 GLU A CA 1
ATOM 685 C C . GLU A 1 83 ? 4.781 5.004 -10.146 1.00 86.38 83 GLU A C 1
ATOM 687 O O . GLU A 1 83 ? 5.137 3.983 -9.544 1.00 86.38 83 GLU A O 1
ATOM 692 N N . THR A 1 84 ? 5.295 5.334 -11.330 1.00 74.44 84 THR A N 1
ATOM 693 C CA . THR A 1 84 ? 6.256 4.490 -12.053 1.00 74.44 84 THR A CA 1
ATOM 694 C C . THR A 1 84 ? 7.573 4.348 -11.281 1.00 74.44 84 THR A C 1
ATOM 696 O O . THR A 1 84 ? 8.021 3.221 -11.047 1.00 74.44 84 THR A O 1
ATOM 699 N N . ASP A 1 85 ? 8.104 5.457 -10.752 1.00 74.19 85 ASP A N 1
ATOM 700 C CA . ASP A 1 85 ? 9.449 5.545 -10.156 1.00 74.19 85 ASP A CA 1
ATOM 701 C C . ASP A 1 85 ? 9.464 5.610 -8.622 1.00 74.19 85 ASP A C 1
ATOM 703 O O . ASP A 1 85 ? 10.266 6.307 -7.995 1.00 74.19 85 ASP A O 1
ATOM 707 N N . CYS A 1 86 ? 8.582 4.856 -7.965 1.00 78.81 86 CYS A N 1
ATOM 708 C CA . CYS A 1 86 ? 8.640 4.767 -6.511 1.00 78.81 86 CYS A CA 1
ATOM 709 C C . CYS A 1 86 ? 9.795 3.864 -6.031 1.00 78.81 86 CYS A C 1
ATOM 711 O O . CYS A 1 86 ? 9.752 2.639 -6.142 1.00 78.81 86 CYS A O 1
ATOM 713 N N . ILE A 1 87 ? 10.789 4.470 -5.374 1.00 82.19 87 ILE A N 1
ATOM 714 C CA . ILE A 1 87 ? 11.919 3.778 -4.722 1.00 82.19 87 ILE A CA 1
ATOM 715 C C . ILE A 1 87 ? 11.450 2.865 -3.569 1.00 82.19 87 ILE A C 1
ATOM 717 O O . ILE A 1 87 ? 12.119 1.901 -3.198 1.00 82.19 87 ILE A O 1
ATOM 721 N N . TRP A 1 88 ? 10.280 3.143 -2.991 1.00 86.69 88 TRP A N 1
ATOM 722 C CA . TRP A 1 88 ? 9.798 2.520 -1.759 1.00 86.69 88 TRP A CA 1
ATOM 723 C C . TRP A 1 88 ? 8.747 1.419 -1.966 1.00 86.69 88 TRP A C 1
ATOM 725 O O . TRP A 1 88 ? 8.092 1.025 -0.997 1.00 86.69 88 TRP A O 1
ATOM 735 N N . LYS A 1 89 ? 8.603 0.882 -3.189 1.00 90.12 89 LYS A N 1
ATOM 736 C CA . LYS A 1 89 ? 7.626 -0.177 -3.520 1.00 90.12 89 LYS A CA 1
ATOM 737 C C . LYS A 1 89 ? 7.718 -1.382 -2.586 1.00 90.12 89 LYS A C 1
ATOM 739 O O . LYS A 1 89 ? 6.715 -1.775 -2.001 1.00 90.12 89 LYS A O 1
ATOM 744 N N . CYS A 1 90 ? 8.927 -1.886 -2.341 1.00 92.25 90 CYS A N 1
ATOM 745 C CA . CYS A 1 90 ? 9.167 -3.013 -1.436 1.00 92.25 90 CYS A CA 1
ATOM 746 C C . CYS A 1 90 ? 8.704 -2.730 0.012 1.00 92.25 90 CYS A C 1
ATOM 748 O O . CYS A 1 90 ? 8.049 -3.559 0.644 1.00 92.25 90 CYS A O 1
ATOM 750 N N . ARG A 1 91 ? 8.954 -1.517 0.531 1.00 93.75 91 ARG A N 1
ATOM 751 C CA . ARG A 1 91 ? 8.506 -1.113 1.879 1.00 93.75 91 ARG A CA 1
ATOM 752 C C . ARG A 1 91 ? 6.985 -0.997 1.961 1.00 93.75 91 ARG A C 1
ATOM 754 O O . ARG A 1 91 ? 6.395 -1.404 2.958 1.00 93.75 91 ARG A O 1
ATOM 761 N N . ASN A 1 92 ? 6.366 -0.414 0.941 1.00 94.75 92 ASN A N 1
ATOM 762 C CA . ASN A 1 92 ? 4.918 -0.264 0.875 1.00 94.75 92 ASN A CA 1
ATOM 763 C C . ASN A 1 92 ? 4.220 -1.620 0.718 1.00 94.75 92 ASN A C 1
ATOM 765 O O . ASN A 1 92 ? 3.226 -1.857 1.397 1.00 94.75 92 ASN A O 1
ATOM 769 N N . MET A 1 93 ? 4.797 -2.540 -0.059 1.00 95.44 93 MET A N 1
ATOM 770 C CA . MET A 1 93 ? 4.321 -3.919 -0.146 1.00 95.44 93 MET A CA 1
ATOM 771 C C . MET A 1 93 ? 4.377 -4.617 1.214 1.00 95.44 93 MET A C 1
ATOM 773 O O . MET A 1 93 ? 3.380 -5.171 1.654 1.00 95.44 93 MET A O 1
ATOM 777 N N . ALA A 1 94 ? 5.488 -4.515 1.950 1.00 95.81 94 ALA A N 1
ATOM 778 C CA . ALA A 1 94 ? 5.590 -5.124 3.279 1.00 95.81 94 ALA A CA 1
ATOM 779 C C . ALA A 1 94 ? 4.525 -4.601 4.270 1.00 95.81 94 ALA A C 1
ATOM 781 O O . ALA A 1 94 ? 3.987 -5.373 5.062 1.00 95.81 94 ALA A O 1
ATOM 782 N N . LYS A 1 95 ? 4.187 -3.303 4.210 1.00 96.38 95 LYS A N 1
ATOM 783 C CA . LYS A 1 95 ? 3.063 -2.727 4.976 1.00 96.38 95 LYS A CA 1
ATOM 784 C C . LYS A 1 95 ? 1.724 -3.319 4.559 1.00 96.38 95 LYS A C 1
ATOM 786 O O . LYS A 1 95 ? 0.931 -3.680 5.421 1.00 96.38 95 LYS A O 1
ATOM 791 N N . LEU A 1 96 ? 1.499 -3.450 3.257 1.00 96.56 96 LEU A N 1
ATOM 792 C CA . LEU A 1 96 ? 0.262 -3.999 2.721 1.00 96.56 96 LEU A CA 1
ATOM 793 C C . LEU A 1 96 ? 0.060 -5.470 3.110 1.00 96.56 96 LEU A C 1
ATOM 795 O O . LEU A 1 96 ? -1.037 -5.844 3.512 1.00 96.56 96 LEU A O 1
ATOM 799 N N . LEU A 1 97 ? 1.119 -6.284 3.070 1.00 96.00 97 LEU A N 1
ATOM 800 C CA . LEU A 1 97 ? 1.065 -7.685 3.500 1.00 96.00 97 LEU A CA 1
ATOM 801 C C . LEU A 1 97 ? 0.751 -7.819 4.989 1.00 96.00 97 LEU A C 1
ATOM 803 O O . LEU A 1 97 ? -0.024 -8.686 5.374 1.00 96.00 97 LEU A O 1
ATOM 807 N N . TYR A 1 98 ? 1.295 -6.936 5.829 1.00 97.00 98 TYR A N 1
ATOM 808 C CA . TYR A 1 98 ? 0.940 -6.918 7.246 1.00 97.00 98 TYR A CA 1
ATOM 809 C C . TYR A 1 98 ? -0.542 -6.585 7.462 1.00 97.00 98 TYR A C 1
ATOM 811 O O . TYR A 1 98 ? -1.224 -7.273 8.214 1.00 97.00 98 TYR A O 1
ATOM 819 N N . ILE A 1 99 ? -1.055 -5.568 6.765 1.00 96.81 99 ILE A N 1
ATOM 820 C CA . ILE A 1 99 ? -2.477 -5.196 6.801 1.00 96.81 99 ILE A CA 1
ATOM 821 C C . ILE A 1 99 ? -3.358 -6.370 6.348 1.00 96.81 99 ILE A C 1
ATOM 823 O O . ILE A 1 99 ? -4.375 -6.652 6.978 1.00 96.81 99 ILE A O 1
ATOM 827 N N . HIS A 1 100 ? -2.942 -7.095 5.308 1.00 95.38 100 HIS A N 1
ATOM 828 C CA . HIS A 1 100 ? -3.634 -8.298 4.852 1.00 95.38 100 HIS A CA 1
ATOM 829 C C . HIS A 1 100 ? -3.680 -9.394 5.925 1.00 95.38 100 HIS A C 1
ATOM 831 O O . HIS A 1 100 ? -4.738 -9.962 6.172 1.00 95.38 100 HIS A O 1
ATOM 837 N N . MET A 1 101 ? -2.565 -9.643 6.621 1.00 95.25 101 MET A N 1
ATOM 838 C CA . MET A 1 101 ? -2.501 -10.619 7.719 1.00 95.25 101 MET A CA 1
ATOM 839 C C . MET A 1 101 ? -3.390 -10.247 8.914 1.00 95.25 101 MET A C 1
ATOM 841 O O . MET A 1 101 ? -3.803 -11.130 9.658 1.00 95.25 101 MET A O 1
ATOM 845 N N . LEU A 1 102 ? -3.704 -8.960 9.101 1.00 95.44 102 LEU A N 1
ATOM 846 C CA . LEU A 1 102 ? -4.690 -8.505 10.088 1.00 95.44 102 LEU A CA 1
ATOM 847 C C . LEU A 1 102 ? -6.148 -8.743 9.640 1.00 95.44 102 LEU A C 1
ATOM 849 O O . LEU A 1 102 ? -7.068 -8.473 10.405 1.00 95.44 102 LEU A O 1
ATOM 853 N N . GLY A 1 103 ? -6.371 -9.241 8.419 1.00 94.31 103 GLY A N 1
ATOM 854 C CA . GLY A 1 103 ? -7.694 -9.536 7.863 1.00 94.31 103 GLY A CA 1
ATOM 855 C C . GLY A 1 103 ? -8.317 -8.393 7.057 1.00 94.31 103 GLY A C 1
ATOM 856 O O . GLY A 1 103 ? -9.489 -8.471 6.690 1.00 94.31 103 GLY A O 1
ATOM 857 N N . TYR A 1 104 ? -7.567 -7.326 6.764 1.00 95.62 104 TYR A N 1
ATOM 858 C CA . TYR A 1 104 ? -8.062 -6.216 5.948 1.00 95.62 104 TYR A CA 1
ATOM 859 C C . TYR A 1 104 ? -7.894 -6.483 4.440 1.00 95.62 104 TYR A C 1
ATOM 861 O O . TYR A 1 104 ? -6.939 -7.142 4.014 1.00 95.62 104 TYR A O 1
ATOM 869 N N . PRO A 1 105 ? -8.784 -5.934 3.592 1.00 92.00 105 PRO A N 1
ATOM 870 C CA . PRO A 1 105 ? -8.710 -6.121 2.147 1.00 92.00 105 PRO A CA 1
ATOM 871 C C . PRO A 1 105 ? -7.470 -5.435 1.552 1.00 92.00 105 PRO A C 1
ATOM 873 O O . PRO A 1 105 ? -7.280 -4.225 1.686 1.00 92.00 105 PRO A O 1
ATOM 876 N N . ALA A 1 106 ? -6.651 -6.215 0.842 1.00 92.44 106 ALA A N 1
ATOM 877 C CA . ALA A 1 106 ? -5.351 -5.788 0.310 1.00 92.44 106 ALA A CA 1
ATOM 878 C C . ALA A 1 106 ? -5.102 -6.203 -1.157 1.00 92.44 106 ALA A C 1
ATOM 880 O O . ALA A 1 106 ? -4.001 -6.021 -1.677 1.00 92.44 106 ALA A O 1
ATOM 881 N N . HIS A 1 107 ? -6.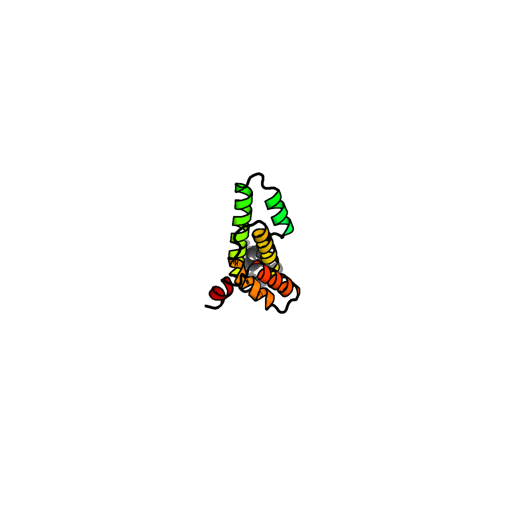122 -6.725 -1.849 1.00 89.31 107 HIS A N 1
ATOM 882 C CA . HIS A 1 107 ? -5.996 -7.297 -3.200 1.00 89.31 107 HIS A CA 1
ATOM 883 C C . HIS A 1 107 ? -5.473 -6.314 -4.259 1.00 89.31 107 HIS A C 1
ATOM 885 O O . HIS A 1 107 ? -4.831 -6.725 -5.217 1.00 89.31 107 HIS A O 1
ATOM 891 N N . PHE A 1 108 ? -5.632 -5.001 -4.060 1.00 92.50 108 PHE A N 1
ATOM 892 C CA . PHE A 1 108 ? -5.082 -3.993 -4.977 1.00 92.50 108 PHE A CA 1
ATOM 893 C C . PHE A 1 108 ? -3.545 -4.050 -5.118 1.00 92.50 108 PHE A C 1
ATOM 895 O O . PHE A 1 108 ? -2.991 -3.446 -6.033 1.00 92.50 108 PHE A O 1
ATOM 902 N N . GLY A 1 109 ? -2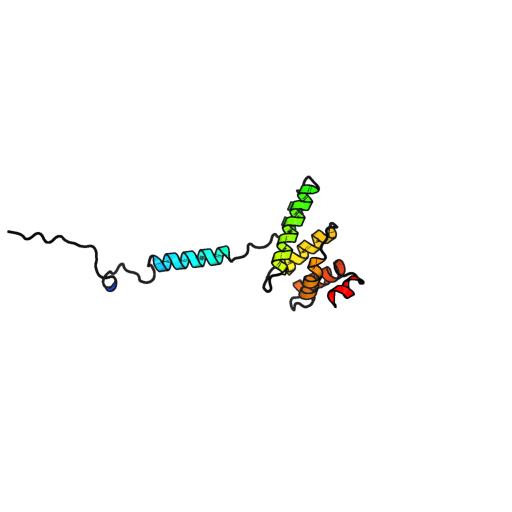.845 -4.744 -4.213 1.00 92.12 109 GLY A N 1
ATOM 903 C CA . GLY A 1 109 ? -1.401 -4.963 -4.280 1.00 92.12 109 GLY A CA 1
ATOM 904 C C . GLY A 1 109 ? -0.947 -6.102 -5.194 1.00 92.12 109 GLY A C 1
ATOM 905 O O . GLY A 1 109 ? 0.253 -6.214 -5.422 1.00 92.12 109 GLY A O 1
ATOM 906 N N . GLN A 1 110 ? -1.853 -6.930 -5.727 1.00 92.00 110 GLN A N 1
ATOM 907 C CA . GLN A 1 110 ? -1.506 -8.130 -6.508 1.00 92.00 110 GLN A CA 1
ATOM 908 C C . GLN A 1 110 ? -0.557 -7.820 -7.677 1.00 92.00 110 GLN A C 1
ATOM 910 O O . GLN A 1 110 ? 0.512 -8.419 -7.793 1.00 92.00 110 GLN A O 1
ATOM 915 N N . MET A 1 111 ? -0.888 -6.814 -8.490 1.00 91.38 111 MET A N 1
ATOM 916 C CA . MET A 1 111 ? -0.065 -6.425 -9.640 1.00 91.38 111 MET A CA 1
ATOM 917 C C . MET A 1 111 ? 1.326 -5.914 -9.225 1.00 91.38 111 MET A C 1
ATOM 919 O O . MET A 1 111 ? 2.329 -6.233 -9.860 1.00 91.38 111 MET A O 1
ATOM 923 N N . GLU A 1 112 ? 1.424 -5.145 -8.138 1.00 92.62 112 GLU A N 1
ATOM 924 C CA . GLU A 1 112 ? 2.729 -4.685 -7.648 1.00 92.62 112 GLU A CA 1
ATOM 925 C C . GLU A 1 112 ? 3.558 -5.821 -7.040 1.00 92.62 112 GLU A C 1
ATOM 927 O O . GLU A 1 112 ? 4.784 -5.796 -7.143 1.00 92.62 112 GLU A O 1
ATOM 932 N N . ALA A 1 113 ? 2.927 -6.847 -6.458 1.00 93.75 113 ALA A N 1
ATOM 933 C CA . ALA A 1 113 ? 3.636 -8.034 -5.985 1.00 93.75 113 ALA A CA 1
ATOM 934 C C . ALA A 1 113 ? 4.288 -8.788 -7.157 1.00 93.75 113 ALA A C 1
ATOM 936 O O . ALA A 1 113 ? 5.467 -9.140 -7.077 1.00 93.75 113 ALA A O 1
ATOM 937 N N . LEU A 1 114 ? 3.572 -8.930 -8.279 1.00 93.25 114 LEU A N 1
ATOM 938 C CA . LEU A 1 114 ? 4.101 -9.520 -9.514 1.00 93.25 114 LEU A CA 1
ATOM 939 C C . LEU A 1 114 ? 5.253 -8.695 -10.108 1.00 93.25 114 LEU A C 1
ATOM 941 O O . LEU A 1 114 ? 6.309 -9.243 -10.428 1.00 93.25 114 LEU A O 1
ATOM 945 N N . LYS A 1 115 ? 5.108 -7.366 -10.184 1.00 92.69 115 LYS A N 1
ATOM 946 C CA . LYS A 1 115 ? 6.192 -6.475 -10.639 1.00 92.69 115 LYS A CA 1
ATOM 947 C C . LYS A 1 115 ? 7.440 -6.591 -9.760 1.00 92.69 115 LYS A C 1
ATOM 949 O O . LYS A 1 115 ? 8.557 -6.614 -10.275 1.00 92.69 115 LYS A O 1
ATOM 954 N N . LEU A 1 116 ? 7.270 -6.697 -8.440 1.00 93.75 116 LEU A N 1
ATOM 955 C CA . LEU A 1 116 ? 8.381 -6.912 -7.510 1.00 93.75 116 LEU A CA 1
ATOM 956 C C . LEU A 1 116 ? 9.028 -8.294 -7.690 1.00 93.75 116 LEU A C 1
ATOM 958 O O . LEU A 1 116 ? 10.252 -8.387 -7.628 1.00 93.75 116 LEU A O 1
ATOM 962 N N . ALA A 1 117 ? 8.255 -9.345 -7.982 1.00 93.44 117 ALA A N 1
ATOM 963 C CA . ALA A 1 117 ? 8.790 -10.676 -8.295 1.00 93.44 117 ALA A CA 1
ATOM 964 C C . ALA A 1 117 ? 9.634 -10.677 -9.589 1.00 93.44 117 ALA A C 1
ATOM 966 O O . ALA A 1 117 ? 10.675 -11.342 -9.676 1.00 93.44 117 ALA A O 1
ATOM 967 N N . ALA A 1 118 ? 9.241 -9.862 -10.571 1.00 93.62 118 ALA A N 1
ATOM 968 C CA . ALA A 1 118 ? 9.988 -9.656 -11.809 1.00 93.62 118 ALA A CA 1
ATOM 969 C C . ALA A 1 118 ? 11.230 -8.753 -11.645 1.00 93.62 118 ALA A C 1
ATOM 971 O O . ALA A 1 118 ? 12.132 -8.813 -12.480 1.00 93.62 118 ALA A O 1
ATOM 972 N N . SER A 1 119 ? 11.329 -7.964 -10.566 1.00 92.62 119 SER A N 1
ATOM 973 C CA . SER A 1 119 ? 12.461 -7.054 -10.311 1.00 92.62 119 SER A CA 1
ATOM 974 C C . SER A 1 119 ? 13.810 -7.791 -10.334 1.00 92.62 119 SER A C 1
ATOM 976 O O . SER A 1 119 ? 13.898 -8.922 -9.851 1.00 92.62 119 SER A O 1
ATOM 978 N N . PRO A 1 120 ? 14.900 -7.175 -10.833 1.00 92.81 120 PRO A N 1
ATOM 979 C CA . PRO A 1 120 ? 16.242 -7.761 -10.774 1.00 92.81 120 PRO A CA 1
ATOM 980 C C . PRO A 1 120 ? 16.835 -7.771 -9.353 1.00 92.81 120 PRO A C 1
ATOM 982 O O . PRO A 1 120 ? 17.807 -8.478 -9.096 1.00 92.81 120 PRO A O 1
ATOM 985 N N . LYS A 1 121 ? 16.271 -7.005 -8.407 1.00 92.44 121 LYS A N 1
ATOM 986 C CA . LYS A 1 121 ? 16.778 -6.909 -7.029 1.00 92.44 121 LYS A CA 1
ATOM 987 C C . LYS A 1 121 ? 16.253 -8.056 -6.169 1.00 92.44 121 LYS A C 1
ATOM 989 O O . LYS A 1 121 ? 15.046 -8.227 -6.024 1.00 92.44 121 LYS A O 1
ATOM 994 N N . TYR A 1 122 ? 17.152 -8.777 -5.497 1.00 93.31 122 TYR A N 1
ATOM 995 C CA . TYR A 1 122 ? 16.786 -9.898 -4.618 1.00 93.31 122 TYR A CA 1
ATOM 996 C C . TYR A 1 122 ? 15.777 -9.517 -3.520 1.00 93.31 122 TYR A C 1
ATOM 998 O O . TYR A 1 122 ? 14.832 -10.258 -3.254 1.00 93.31 122 TYR A O 1
ATOM 1006 N N . THR A 1 123 ? 15.943 -8.346 -2.899 1.00 92.44 123 THR A N 1
ATOM 1007 C CA . THR A 1 123 ? 15.033 -7.858 -1.849 1.00 92.44 123 THR A CA 1
ATOM 1008 C C . THR A 1 123 ? 13.607 -7.674 -2.352 1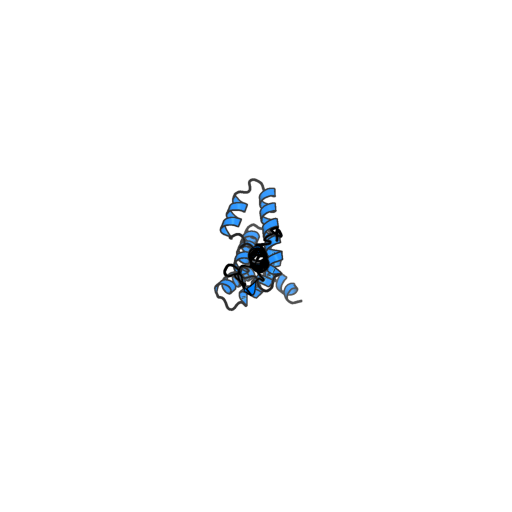.00 92.44 123 THR A C 1
ATOM 1010 O O . THR A 1 123 ? 12.659 -7.985 -1.634 1.00 92.44 123 THR A O 1
ATOM 1013 N N . ASP A 1 124 ? 13.461 -7.191 -3.584 1.00 93.88 124 ASP A N 1
ATOM 1014 C CA . ASP A 1 124 ? 12.166 -6.975 -4.218 1.00 93.88 124 ASP A CA 1
ATOM 1015 C C . ASP A 1 124 ? 11.552 -8.315 -4.602 1.00 93.88 124 ASP A C 1
ATOM 1017 O O . ASP A 1 124 ? 10.411 -8.567 -4.229 1.00 93.88 124 ASP A O 1
ATOM 1021 N N . LYS A 1 125 ? 12.335 -9.213 -5.220 1.00 95.19 125 LYS A N 1
ATOM 1022 C CA . LYS A 1 125 ? 11.885 -10.571 -5.557 1.00 95.19 125 LYS A CA 1
ATOM 1023 C C . LYS A 1 125 ? 11.331 -11.300 -4.343 1.00 95.19 125 LYS A C 1
ATOM 1025 O O . LYS A 1 125 ? 10.235 -11.843 -4.396 1.00 95.19 125 LYS A O 1
ATOM 1030 N N . ARG A 1 126 ? 12.075 -11.291 -3.234 1.00 95.94 126 ARG A N 1
ATOM 1031 C CA . ARG A 1 126 ? 11.687 -11.987 -2.003 1.00 95.94 126 ARG A CA 1
ATOM 1032 C C . ARG A 1 126 ? 10.345 -11.487 -1.460 1.00 95.94 126 ARG A C 1
ATOM 1034 O O . ARG A 1 126 ? 9.520 -12.297 -1.052 1.00 95.94 126 ARG A O 1
ATOM 1041 N N . ILE A 1 127 ? 10.123 -10.171 -1.458 1.00 95.69 127 ILE A N 1
ATOM 1042 C CA . ILE A 1 127 ? 8.849 -9.585 -1.017 1.00 95.69 127 ILE A CA 1
ATOM 1043 C C . ILE A 1 127 ? 7.742 -9.787 -2.059 1.00 95.69 127 ILE A C 1
ATOM 1045 O O . ILE A 1 127 ? 6.602 -10.029 -1.678 1.00 95.69 127 ILE A O 1
ATOM 1049 N N . GLY A 1 128 ? 8.069 -9.742 -3.349 1.00 94.88 128 GLY A N 1
ATOM 1050 C CA . GLY A 1 128 ? 7.141 -10.008 -4.445 1.00 94.88 128 GLY A CA 1
ATOM 1051 C C . GLY A 1 128 ? 6.590 -11.430 -4.406 1.00 94.88 128 GLY A C 1
ATOM 1052 O O . GLY A 1 128 ? 5.379 -11.599 -4.439 1.00 94.88 128 GLY A O 1
ATOM 1053 N N . TYR A 1 129 ? 7.445 -12.442 -4.228 1.00 95.44 129 TYR A N 1
ATOM 1054 C CA . TYR A 1 129 ? 7.012 -13.836 -4.073 1.00 95.44 129 TYR A CA 1
ATOM 1055 C C . TYR A 1 129 ? 6.174 -14.060 -2.815 1.00 95.44 129 TYR A C 1
ATOM 1057 O O . TYR A 1 129 ? 5.170 -14.762 -2.868 1.00 95.44 129 TYR A O 1
ATOM 1065 N N . LEU A 1 130 ? 6.545 -13.434 -1.693 1.00 94.81 130 LEU A N 1
ATOM 1066 C CA . LEU A 1 130 ? 5.718 -13.485 -0.488 1.00 94.81 130 LEU A CA 1
ATOM 1067 C C . LEU A 1 130 ? 4.341 -12.852 -0.735 1.00 94.81 130 LEU A C 1
ATOM 1069 O O . LEU A 1 130 ? 3.328 -13.392 -0.306 1.00 94.81 130 LEU A O 1
ATOM 1073 N N . GLY A 1 131 ? 4.299 -11.718 -1.438 1.00 93.56 131 GLY A N 1
ATOM 1074 C CA . GLY A 1 131 ? 3.045 -11.063 -1.789 1.00 93.56 131 GLY A CA 1
ATOM 1075 C C . GLY A 1 131 ? 2.208 -11.862 -2.777 1.00 93.56 131 GLY A C 1
ATOM 1076 O O . GLY A 1 131 ? 0.997 -11.922 -2.612 1.00 93.56 131 GLY A O 1
ATOM 1077 N N . ALA A 1 132 ? 2.841 -12.526 -3.741 1.00 92.00 132 ALA A N 1
ATOM 1078 C CA . ALA A 1 132 ? 2.190 -13.450 -4.656 1.00 92.00 132 ALA A CA 1
ATOM 1079 C C . ALA A 1 132 ? 1.525 -14.600 -3.887 1.00 92.00 132 ALA A C 1
ATOM 1081 O O . ALA A 1 132 ? 0.329 -14.803 -4.025 1.00 92.00 132 ALA A O 1
ATOM 1082 N N . MET A 1 133 ? 2.261 -15.264 -2.993 1.00 90.50 133 MET A N 1
ATOM 1083 C CA . MET A 1 133 ? 1.741 -16.377 -2.189 1.00 90.50 133 MET A CA 1
ATOM 1084 C C . MET A 1 133 ? 0.575 -15.982 -1.268 1.00 90.50 133 MET A C 1
ATOM 1086 O O . MET A 1 133 ? -0.278 -16.810 -0.974 1.00 90.50 133 MET A O 1
ATOM 1090 N N . LEU A 1 134 ? 0.554 -14.740 -0.773 1.00 90.50 134 LEU A N 1
ATOM 1091 C CA . LEU A 1 134 ? -0.486 -14.273 0.149 1.00 90.50 134 LEU A CA 1
ATOM 1092 C C . LEU A 1 134 ? -1.696 -13.657 -0.560 1.00 90.50 134 LEU A C 1
ATOM 1094 O O . LEU A 1 134 ? -2.807 -13.763 -0.057 1.00 90.50 134 LEU A O 1
ATOM 1098 N N . LEU A 1 135 ? -1.484 -12.956 -1.677 1.00 87.44 135 LEU A N 1
ATOM 1099 C CA . LEU A 1 135 ? -2.526 -12.155 -2.324 1.00 87.44 135 LEU A CA 1
ATOM 1100 C C . LEU A 1 135 ? -3.102 -12.804 -3.585 1.00 87.44 135 LEU A C 1
ATOM 1102 O O . LEU A 1 135 ? -4.206 -12.419 -3.974 1.00 87.44 135 LEU A O 1
ATOM 1106 N N . LEU A 1 136 ? -2.379 -13.708 -4.254 1.00 84.12 136 LEU A N 1
ATOM 1107 C CA . LEU A 1 136 ? -2.870 -14.412 -5.441 1.00 84.12 136 LEU A CA 1
ATOM 1108 C C . LEU A 1 136 ? -3.527 -15.718 -4.996 1.00 84.12 136 LEU A C 1
ATOM 1110 O O . LEU A 1 136 ? -2.881 -16.587 -4.418 1.00 84.12 136 LEU A O 1
ATOM 1114 N N . ASP A 1 137 ? -4.824 -15.817 -5.255 1.00 73.75 137 ASP A N 1
ATOM 1115 C CA . ASP A 1 137 ? -5.599 -17.049 -5.136 1.00 73.75 137 ASP A CA 1
ATOM 1116 C C . ASP A 1 137 ? -5.771 -17.640 -6.546 1.00 73.75 137 ASP A C 1
ATOM 1118 O O . ASP A 1 137 ? -5.837 -16.888 -7.521 1.00 73.75 137 ASP A O 1
ATOM 1122 N N . GLU A 1 138 ? -5.896 -18.960 -6.676 1.00 62.28 138 GLU A N 1
ATOM 1123 C CA . GLU A 1 138 ? -5.986 -19.675 -7.965 1.00 62.28 138 GLU A CA 1
ATOM 1124 C C . GLU A 1 138 ? -7.175 -19.196 -8.819 1.00 62.28 138 GLU A C 1
ATOM 1126 O O . GLU A 1 138 ? -7.159 -19.255 -10.047 1.00 62.28 138 GLU A O 1
ATOM 1131 N N . ARG A 1 139 ? -8.221 -18.664 -8.174 1.00 56.78 139 ARG A N 1
ATOM 1132 C CA . ARG A 1 139 ? -9.381 -18.063 -8.854 1.00 56.78 139 ARG A CA 1
ATOM 1133 C C . ARG A 1 139 ? -9.115 -16.649 -9.374 1.00 56.78 139 ARG A C 1
ATOM 1135 O O . ARG A 1 139 ? -9.792 -16.207 -10.299 1.00 56.78 139 ARG A O 1
ATOM 1142 N N . ALA A 1 140 ? -8.165 -15.932 -8.776 1.00 53.47 140 ALA A N 1
ATOM 1143 C CA . ALA A 1 140 ? -7.843 -14.548 -9.112 1.00 53.47 140 ALA A CA 1
ATOM 1144 C C . ALA A 1 140 ? -6.909 -14.431 -10.330 1.00 53.47 140 ALA A C 1
ATOM 1146 O O . ALA A 1 140 ? -6.951 -13.405 -11.010 1.00 53.47 140 ALA A O 1
ATOM 1147 N N . ASP A 1 141 ? -6.143 -15.477 -10.663 1.00 51.19 141 ASP A N 1
ATOM 1148 C CA . ASP A 1 141 ? -5.291 -15.511 -11.865 1.00 51.19 141 ASP A CA 1
ATOM 1149 C C . ASP A 1 141 ? -6.091 -15.280 -13.159 1.00 51.19 141 ASP A C 1
ATOM 1151 O O . ASP A 1 141 ? -5.608 -14.630 -14.085 1.00 51.19 141 ASP A O 1
ATOM 1155 N N . VAL A 1 142 ? -7.360 -15.707 -13.202 1.00 47.38 142 VAL A N 1
ATOM 1156 C CA . VAL A 1 142 ? -8.242 -15.498 -14.364 1.00 47.38 142 VAL A CA 1
ATOM 1157 C C . VAL A 1 142 ? -8.581 -14.016 -14.575 1.00 47.38 142 VAL A C 1
ATOM 1159 O O . VAL A 1 142 ? -8.810 -13.607 -15.704 1.00 47.38 142 VAL A O 1
ATOM 1162 N N . HIS A 1 143 ? -8.614 -13.192 -13.522 1.00 49.03 143 HIS A N 1
ATOM 1163 C CA . HIS A 1 143 ? -8.927 -11.756 -13.634 1.00 49.03 143 HIS A CA 1
ATOM 1164 C C . HIS A 1 143 ? -7.694 -10.871 -13.833 1.00 49.03 143 HIS A C 1
ATOM 1166 O O . HIS A 1 143 ? -7.836 -9.726 -14.242 1.00 49.03 143 HIS A O 1
ATOM 1172 N N . VAL A 1 144 ? -6.492 -11.363 -13.521 1.00 55.34 144 VAL A N 1
ATOM 1173 C CA . VAL A 1 144 ? -5.248 -10.611 -13.761 1.00 55.34 144 VAL A CA 1
ATOM 1174 C C . VAL A 1 144 ? -4.760 -10.786 -15.209 1.00 55.34 144 VAL A C 1
ATOM 1176 O O . VAL A 1 144 ? -4.033 -9.929 -15.710 1.00 55.34 144 VAL A O 1
ATOM 1179 N N . LEU A 1 145 ? -5.159 -11.876 -15.878 1.00 51.16 145 LEU A N 1
ATOM 1180 C CA . LEU A 1 145 ? -4.737 -12.243 -17.238 1.00 51.16 145 LEU A CA 1
ATOM 1181 C C . LEU A 1 145 ? -5.752 -11.902 -18.352 1.00 51.16 145 LEU A C 1
ATOM 1183 O O . LEU A 1 145 ? -5.426 -12.101 -19.524 1.00 51.16 145 LEU A O 1
ATOM 1187 N N . LEU A 1 146 ? -6.947 -11.409 -18.007 1.00 41.03 146 LEU A N 1
ATOM 1188 C CA . LEU A 1 146 ? -7.986 -10.916 -18.929 1.00 41.03 146 LEU A CA 1
ATOM 1189 C C . LEU A 1 146 ? -8.107 -9.393 -18.828 1.00 41.03 146 LEU A C 1
ATOM 1191 O O . LEU A 1 146 ? -8.284 -8.759 -19.892 1.00 41.03 146 LEU A O 1
#

pLDDT: mean 80.65, std 17.91, range [33.5, 97.5]

Sequence (146 aa):
MYPYYEAEWSILPPEHNRRYSPGLTINNIKQVINETIETNILRKPSPTRLRELIRNIRASRTAAEERAVVNTECAYIRSTFRETDCIWKCRNMAKLLYIHMLGYPAHFGQMEALKLAASPKYTDKRIGYLGAMLLLDERADVHVLL

Organism: Culex pipiens (NCBI:txid7175)